Protein AF-A0A1J7CFY2-F1 (afdb_monomer_lite)

Radius of gyration: 33.47 Å; chains: 1; bounding box: 42×69×91 Å

Organism: NCBI:txid1428644

Foldseek 3Di:
DDDDDDDPDDDDDDDDDDDDPDDDDPDDPDDDDDDDDDDDDDDPDPDDVVVVVVVVVVVVVVVVVVVCPPQQQAQLQPCQPPPPRPLPPKDWDDDPPDDIDIPNVVSVVSSGDGPNVVD

Structure (mmCIF, N/CA/C/O backbone):
data_AF-A0A1J7CFY2-F1
#
_entry.id   AF-A0A1J7CFY2-F1
#
loop_
_atom_site.group_PDB
_atom_site.id
_atom_site.type_symbol
_atom_site.label_atom_id
_atom_site.label_alt_id
_atom_site.label_comp_id
_atom_site.label_asym_id
_atom_site.label_entity_id
_atom_site.label_seq_id
_atom_site.pdbx_PDB_ins_code
_atom_site.Cartn_x
_atom_site.Cartn_y
_atom_site.Cartn_z
_atom_site.occupancy
_atom_site.B_iso_or_equiv
_atom_site.auth_seq_id
_atom_site.auth_comp_id
_atom_site.auth_asym_id
_atom_site.auth_atom_id
_atom_site.pdbx_PDB_model_num
ATOM 1 N N . MET A 1 1 ? -25.546 62.373 56.951 1.00 45.34 1 MET A N 1
ATOM 2 C CA . MET A 1 1 ? -24.159 62.885 57.017 1.00 45.34 1 MET A CA 1
ATOM 3 C C . MET A 1 1 ? -23.350 62.058 58.014 1.00 45.34 1 MET A C 1
ATOM 5 O O . MET A 1 1 ? -23.380 62.343 59.202 1.00 45.34 1 MET A O 1
ATOM 9 N N . ARG A 1 2 ? -22.670 61.003 57.544 1.00 38.31 2 ARG A N 1
ATOM 10 C CA . ARG A 1 2 ? -21.509 60.385 58.207 1.00 38.31 2 ARG A CA 1
ATOM 11 C C . ARG A 1 2 ? -20.566 59.872 57.121 1.00 38.31 2 ARG A C 1
ATOM 13 O O . ARG A 1 2 ? -20.936 59.020 56.325 1.00 38.31 2 ARG A O 1
ATOM 20 N N . LEU A 1 3 ? -19.391 60.485 57.074 1.00 42.09 3 LEU A N 1
ATOM 21 C CA . LEU A 1 3 ? -18.263 60.165 56.208 1.00 42.09 3 LEU A CA 1
ATOM 22 C C . LEU A 1 3 ? -17.453 59.029 56.846 1.00 42.09 3 LEU A C 1
ATOM 24 O O . LEU A 1 3 ? -17.319 59.039 58.071 1.00 42.09 3 LEU A O 1
ATOM 28 N N . ARG A 1 4 ? -16.911 58.112 56.031 1.00 52.06 4 ARG A N 1
ATOM 29 C CA . ARG A 1 4 ? -15.681 57.307 56.238 1.00 52.06 4 ARG A CA 1
ATOM 30 C C . ARG A 1 4 ? -15.696 56.138 55.251 1.00 52.06 4 ARG A C 1
ATOM 32 O O . ARG A 1 4 ? -16.699 55.450 55.169 1.00 52.06 4 ARG A O 1
ATOM 39 N N . THR A 1 5 ? -14.664 55.759 54.515 1.00 52.12 5 THR A N 1
ATOM 40 C CA . THR A 1 5 ? -13.305 56.242 54.215 1.0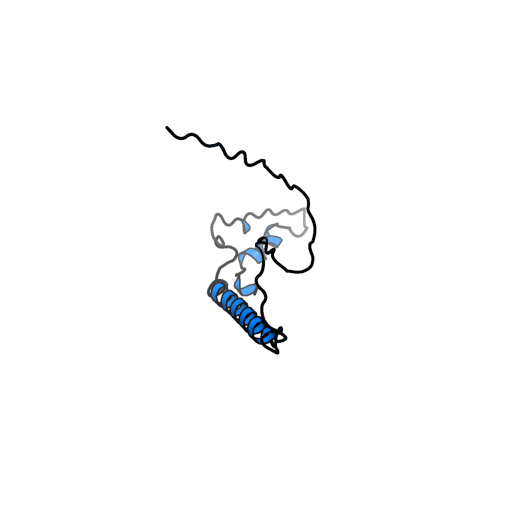0 52.12 5 THR A CA 1
ATOM 41 C C . THR A 1 5 ? -12.826 55.202 53.194 1.00 52.12 5 THR A C 1
ATOM 43 O O . THR A 1 5 ? -13.039 54.006 53.408 1.00 52.12 5 THR A O 1
ATOM 46 N N . HIS A 1 6 ? -12.250 55.634 52.074 1.00 37.88 6 HIS A N 1
ATOM 47 C CA . HIS A 1 6 ? -11.795 54.750 51.001 1.00 37.88 6 HIS A CA 1
ATOM 48 C C . HIS A 1 6 ? -10.709 53.796 51.516 1.00 37.88 6 HIS A C 1
ATOM 50 O O . HIS A 1 6 ? -9.704 54.240 52.068 1.00 37.88 6 HIS A O 1
ATOM 56 N N . ARG A 1 7 ? -10.909 52.483 51.349 1.00 53.94 7 ARG A N 1
ATOM 57 C CA . ARG A 1 7 ? -9.857 51.491 51.595 1.00 53.94 7 ARG A CA 1
ATOM 58 C C . ARG A 1 7 ? -8.901 51.503 50.405 1.00 53.94 7 ARG A C 1
ATOM 60 O O . ARG A 1 7 ? -9.174 50.888 49.382 1.00 53.94 7 ARG A O 1
ATOM 67 N N . THR A 1 8 ? -7.787 52.207 50.549 1.00 54.03 8 THR A N 1
ATOM 68 C CA . THR A 1 8 ? -6.593 52.024 49.720 1.00 54.03 8 THR A CA 1
ATOM 69 C C . THR A 1 8 ? -5.969 50.673 50.061 1.00 54.03 8 THR A C 1
ATOM 71 O O . THR A 1 8 ? -5.270 50.540 51.064 1.00 54.03 8 THR A O 1
ATOM 74 N N . GLY A 1 9 ? -6.272 49.653 49.260 1.00 45.72 9 GLY A N 1
ATOM 75 C CA . GLY A 1 9 ? -5.555 48.381 49.271 1.00 45.72 9 GLY A CA 1
ATOM 76 C C . GLY A 1 9 ? -4.418 48.441 48.261 1.00 45.72 9 GLY A C 1
ATOM 77 O O . GLY A 1 9 ? -4.657 48.320 47.064 1.00 45.72 9 GLY A O 1
ATOM 78 N N . SER A 1 10 ? -3.200 48.676 48.743 1.00 50.00 10 SER A N 1
ATOM 79 C CA . SER A 1 10 ? -1.979 48.628 47.940 1.00 50.00 10 SER A CA 1
ATOM 80 C C . SER A 1 10 ? -1.733 47.211 47.418 1.00 50.00 10 SER A C 1
ATOM 82 O O . SER A 1 10 ? -1.818 46.238 48.166 1.00 50.00 10 SER A O 1
ATOM 84 N N . ALA A 1 11 ? -1.422 47.116 46.127 1.00 48.69 11 ALA A N 1
ATOM 85 C CA . ALA A 1 11 ? -1.030 45.893 45.446 1.00 48.69 11 ALA A CA 1
ATOM 86 C C . ALA A 1 11 ? 0.294 45.350 46.009 1.00 48.69 11 ALA A C 1
ATOM 88 O O . ALA A 1 11 ? 1.290 46.070 46.053 1.00 48.69 11 ALA A O 1
ATOM 89 N N . ALA A 1 12 ? 0.318 44.070 46.379 1.00 50.41 12 ALA A N 1
ATOM 90 C CA . ALA A 1 12 ? 1.556 43.319 46.541 1.00 50.41 12 ALA A CA 1
ATOM 91 C C . ALA A 1 12 ? 1.712 42.400 45.324 1.00 50.41 12 ALA A C 1
ATOM 93 O O . ALA A 1 12 ? 1.114 41.331 45.232 1.00 50.41 12 ALA A O 1
ATOM 94 N N . LEU A 1 13 ? 2.486 42.892 44.362 1.00 42.91 13 LEU A N 1
ATOM 95 C CA . LEU A 1 13 ? 3.039 42.145 43.244 1.00 42.91 13 LEU A CA 1
ATOM 96 C C . LEU A 1 13 ? 4.062 41.137 43.791 1.00 42.91 13 LEU A C 1
ATOM 98 O O . LEU A 1 13 ? 5.038 41.547 44.416 1.00 42.91 13 LEU A O 1
ATOM 102 N N . VAL A 1 14 ? 3.879 39.842 43.527 1.00 56.44 14 VAL A N 1
ATOM 103 C CA . VAL A 1 14 ? 4.950 38.844 43.662 1.00 56.44 14 VAL A CA 1
ATOM 104 C C . VAL A 1 14 ? 5.063 38.097 42.339 1.00 56.44 14 VAL A C 1
ATOM 106 O O . VAL A 1 14 ? 4.217 37.281 41.987 1.00 56.44 14 VAL A O 1
ATOM 109 N N . VAL A 1 15 ? 6.118 38.427 41.598 1.00 47.19 15 VAL A N 1
ATOM 110 C CA . VAL A 1 15 ? 6.613 37.694 40.431 1.00 47.19 15 VAL A CA 1
ATOM 111 C C . VAL A 1 15 ? 7.938 37.058 40.836 1.00 47.19 15 VAL A C 1
ATOM 113 O O . VAL A 1 15 ? 8.871 37.781 41.166 1.00 47.19 15 VAL A O 1
ATOM 116 N N . ALA A 1 16 ? 8.000 35.727 40.812 1.00 40.22 16 ALA A N 1
ATOM 117 C CA . ALA A 1 16 ? 9.187 34.869 40.662 1.00 40.22 16 ALA A CA 1
ATOM 118 C C . ALA A 1 16 ? 8.701 33.426 40.890 1.00 40.22 16 ALA A C 1
ATOM 120 O O . ALA A 1 16 ? 7.970 33.184 41.841 1.00 40.22 16 ALA A O 1
ATOM 121 N N . GLY A 1 17 ? 9.001 32.400 40.107 1.00 42.88 17 GLY A N 1
ATOM 122 C CA . GLY A 1 17 ? 9.945 32.179 39.023 1.00 42.88 17 GLY A CA 1
ATOM 123 C C . GLY A 1 17 ? 9.906 30.668 38.729 1.00 42.88 17 GLY A C 1
ATOM 124 O O . GLY A 1 17 ? 9.454 29.881 39.559 1.00 42.88 17 GLY A O 1
ATOM 125 N N . ALA A 1 18 ? 10.291 30.281 37.519 1.00 44.22 18 ALA A N 1
ATOM 126 C CA . ALA A 1 18 ? 10.158 28.936 36.968 1.00 44.22 18 ALA A CA 1
ATOM 127 C C . ALA A 1 18 ? 11.030 27.852 37.645 1.00 44.22 18 ALA A C 1
ATOM 129 O O . ALA A 1 18 ? 12.031 28.158 38.284 1.00 44.22 18 ALA A O 1
ATOM 130 N N . ALA A 1 19 ? 10.681 26.596 37.325 1.00 44.47 19 ALA A N 1
ATOM 131 C CA . ALA A 1 19 ? 11.484 25.364 37.372 1.00 44.47 19 ALA A CA 1
ATOM 132 C C . ALA A 1 19 ? 11.425 24.492 38.645 1.00 44.47 19 ALA A C 1
ATOM 134 O O . ALA A 1 19 ? 1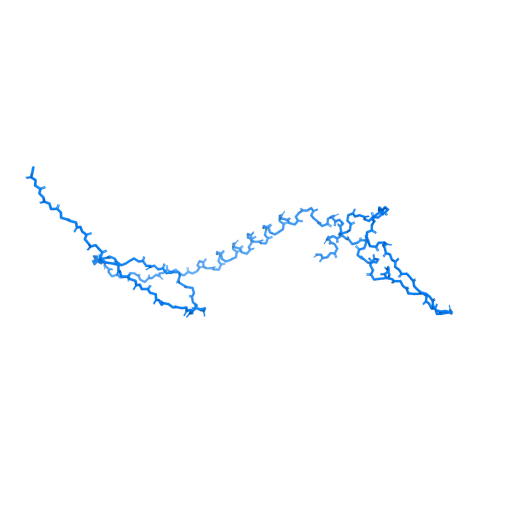2.225 24.634 39.560 1.00 44.47 19 ALA A O 1
ATOM 135 N N . ALA A 1 20 ? 10.556 23.473 38.605 1.00 43.81 20 ALA A N 1
ATOM 136 C CA . ALA A 1 20 ? 10.810 22.169 39.225 1.00 43.81 20 ALA A CA 1
ATOM 137 C C . ALA A 1 20 ? 9.962 21.082 38.532 1.00 43.81 20 ALA A C 1
ATOM 139 O O . ALA A 1 20 ? 8.866 20.734 38.963 1.00 43.81 20 ALA A O 1
ATOM 140 N N . LEU A 1 21 ? 10.472 20.555 37.414 1.00 53.66 21 LEU A N 1
ATOM 141 C CA . LEU A 1 21 ? 10.144 19.202 36.974 1.00 53.66 21 LEU A CA 1
ATOM 142 C C . LEU A 1 21 ? 10.865 18.255 37.941 1.00 53.66 21 LEU A C 1
ATOM 144 O O . LEU A 1 21 ? 12.083 18.151 37.863 1.00 53.66 21 LEU A O 1
ATOM 148 N N . VAL A 1 22 ? 10.116 17.674 38.881 1.00 51.06 22 VAL A N 1
ATOM 149 C CA . VAL A 1 22 ? 10.349 16.455 39.690 1.00 51.06 22 VAL A CA 1
ATOM 150 C C . VAL A 1 22 ? 9.528 16.616 40.977 1.00 51.06 22 VAL A C 1
ATOM 152 O O . VAL A 1 22 ? 9.589 17.651 41.629 1.00 51.06 22 VAL A O 1
ATOM 155 N N . ALA A 1 23 ? 8.795 15.557 41.329 1.00 41.75 23 ALA A N 1
ATOM 156 C CA . ALA A 1 23 ? 7.879 15.411 42.466 1.00 41.75 23 ALA A CA 1
ATOM 157 C C . ALA A 1 23 ? 6.484 16.037 42.277 1.00 41.75 23 ALA A C 1
ATOM 159 O O . ALA A 1 23 ? 6.271 17.244 42.345 1.00 41.75 23 ALA A O 1
ATOM 160 N N . GLY A 1 24 ? 5.500 15.158 42.067 1.00 51.94 24 GLY A N 1
ATOM 161 C CA . GLY A 1 24 ? 4.091 15.510 42.144 1.00 51.94 24 GLY A CA 1
ATOM 162 C C . GLY A 1 24 ? 3.732 15.993 43.547 1.00 51.94 24 GLY A C 1
ATOM 163 O O . GLY A 1 24 ? 3.776 15.228 44.502 1.00 51.94 24 GLY A O 1
ATOM 164 N N . ALA A 1 25 ? 3.352 17.259 43.645 1.00 43.41 25 ALA A N 1
ATOM 165 C CA . ALA A 1 25 ? 2.512 17.803 44.700 1.00 43.41 25 ALA A CA 1
ATOM 166 C C . ALA A 1 25 ? 1.936 19.113 44.156 1.00 43.41 25 ALA A C 1
ATOM 168 O O . ALA A 1 25 ? 2.595 20.151 44.157 1.00 43.41 25 ALA A O 1
ATOM 169 N N . ALA A 1 26 ? 0.725 19.044 43.600 1.00 47.38 26 ALA A N 1
ATOM 170 C CA . ALA A 1 26 ? 0.001 20.235 43.187 1.00 47.38 26 ALA A CA 1
ATOM 171 C C . ALA A 1 26 ? -0.183 21.163 44.396 1.00 47.38 26 ALA A C 1
ATOM 173 O O . ALA A 1 26 ? -0.535 20.734 45.495 1.00 47.38 26 ALA A O 1
ATOM 174 N N . ALA A 1 27 ? 0.105 22.434 44.152 1.00 46.94 27 ALA A N 1
ATOM 175 C CA . ALA A 1 27 ? 0.083 23.534 45.092 1.00 46.94 27 ALA A CA 1
ATOM 176 C C . ALA A 1 27 ? -1.229 23.633 45.887 1.00 46.94 27 ALA A C 1
ATOM 178 O O . ALA A 1 27 ? -2.313 23.678 45.311 1.00 46.94 27 ALA A O 1
ATOM 179 N N . SER A 1 28 ? -1.124 23.801 47.205 1.00 40.06 28 SER A N 1
ATOM 180 C CA . SER A 1 28 ? -2.200 24.364 48.021 1.00 40.06 28 SER A CA 1
ATOM 181 C C . SER A 1 28 ? -1.778 25.748 48.514 1.00 40.06 28 SER A C 1
ATOM 183 O O . SER A 1 28 ? -1.234 25.901 49.609 1.00 40.06 28 SER A O 1
ATOM 185 N N . ALA A 1 29 ? -2.005 26.772 47.692 1.00 42.56 29 ALA A N 1
ATOM 186 C CA . ALA A 1 29 ? -1.981 28.156 48.145 1.00 42.56 29 ALA A CA 1
ATOM 187 C C . ALA A 1 29 ? -3.315 28.463 48.840 1.00 42.56 29 ALA A C 1
ATOM 189 O O . ALA A 1 29 ? -4.286 28.789 48.170 1.00 42.56 29 ALA A O 1
ATOM 190 N N . GLN A 1 30 ? -3.364 28.323 50.169 1.00 35.97 30 GLN A N 1
ATOM 191 C CA . GLN A 1 30 ? -4.233 29.138 51.024 1.00 35.97 30 GLN A CA 1
ATOM 192 C C . GLN A 1 30 ? -3.786 29.025 52.487 1.00 35.97 30 GLN A C 1
ATOM 194 O O . GLN A 1 30 ? -4.020 28.013 53.143 1.00 35.97 30 GLN A O 1
ATOM 199 N N . ALA A 1 31 ? -3.151 30.073 53.014 1.00 37.91 31 ALA A N 1
ATOM 200 C CA . ALA A 1 31 ? -2.847 30.188 54.437 1.00 37.91 31 ALA A CA 1
ATOM 201 C C . ALA A 1 31 ? -3.809 31.192 55.091 1.00 37.91 31 ALA A C 1
ATOM 203 O O . ALA A 1 31 ? -3.688 32.399 54.895 1.00 37.91 31 ALA A O 1
ATOM 204 N N . ALA A 1 32 ? -4.741 30.680 55.898 1.00 38.94 32 ALA A N 1
ATOM 205 C CA . ALA A 1 32 ? -5.413 31.424 56.962 1.00 38.94 32 ALA A CA 1
ATOM 206 C C . ALA A 1 32 ? -5.273 30.633 58.288 1.00 38.94 32 ALA A C 1
ATOM 208 O O . ALA A 1 32 ? -5.174 29.404 58.232 1.00 38.94 32 ALA A O 1
ATOM 209 N N . PRO A 1 33 ? -5.189 31.292 59.465 1.00 38.12 33 PRO A N 1
ATOM 210 C CA . PRO A 1 33 ? -4.631 30.693 60.687 1.00 38.12 33 PRO A CA 1
ATOM 211 C C . PRO A 1 33 ? -5.384 29.476 61.261 1.00 38.12 33 PRO A C 1
ATOM 213 O O . PRO A 1 33 ? -6.608 29.455 61.357 1.00 38.12 33 PRO A O 1
ATOM 216 N N . ARG A 1 34 ? -4.587 28.485 61.682 1.00 38.66 34 ARG A N 1
ATOM 217 C CA . ARG A 1 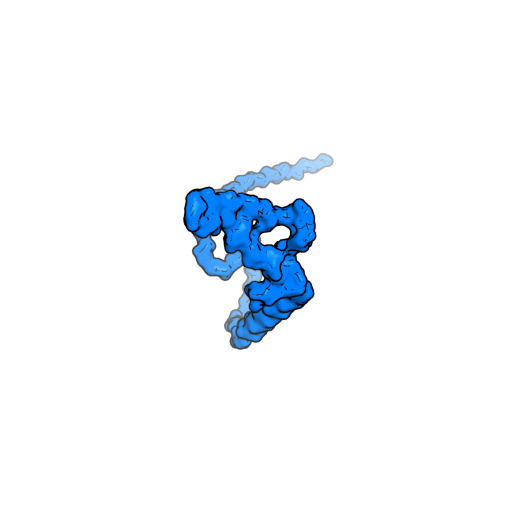34 ? -4.915 27.131 62.170 1.00 38.66 34 ARG A CA 1
ATOM 218 C C . ARG A 1 34 ? -5.431 27.107 63.629 1.00 38.66 34 ARG A C 1
ATOM 220 O O . ARG A 1 34 ? -4.718 27.600 64.501 1.00 38.66 34 ARG A O 1
ATOM 227 N N . PRO A 1 35 ? -6.553 26.426 63.943 1.00 44.03 35 PRO A N 1
ATOM 228 C CA . PRO A 1 35 ? -6.857 25.924 65.291 1.00 44.03 35 PRO A CA 1
ATOM 229 C C . PRO A 1 35 ? -6.219 24.538 65.535 1.00 44.03 35 PRO A C 1
ATOM 231 O O . PRO A 1 35 ? -6.092 23.742 64.606 1.00 44.03 35 PRO A O 1
ATOM 234 N N . ALA A 1 36 ? -5.786 24.252 66.768 1.00 51.00 36 ALA A N 1
ATOM 235 C CA . ALA A 1 36 ? -5.081 23.018 67.150 1.00 51.00 36 ALA A CA 1
ATOM 236 C C . ALA A 1 36 ? -5.960 21.748 67.050 1.00 51.00 36 ALA A C 1
ATOM 238 O O . ALA A 1 36 ? -7.138 21.786 67.397 1.00 51.00 36 ALA A O 1
ATOM 239 N N . VAL A 1 37 ? -5.377 20.623 66.608 1.00 44.62 37 VAL A N 1
ATOM 240 C CA . VAL A 1 37 ? -6.055 19.326 66.368 1.00 44.62 37 VAL A CA 1
ATOM 241 C C . VAL A 1 37 ? -5.244 18.180 67.036 1.00 44.62 37 VAL A C 1
ATOM 243 O O . VAL A 1 37 ? -4.022 18.321 67.112 1.00 44.62 37 VAL A O 1
ATOM 246 N N . PRO A 1 38 ? -5.879 17.099 67.566 1.00 47.59 38 PRO A N 1
ATOM 247 C CA . PRO A 1 38 ? -5.281 16.061 68.441 1.00 47.59 38 PRO A CA 1
ATOM 248 C C . PRO A 1 38 ? -4.207 15.179 67.758 1.00 47.59 38 PRO A C 1
ATOM 250 O O . PRO A 1 38 ? -4.005 15.326 66.552 1.00 47.59 38 PRO A O 1
ATOM 253 N N . PRO A 1 39 ? -3.502 14.273 68.487 1.00 48.50 39 PRO A N 1
ATOM 254 C CA . PRO A 1 39 ? -2.313 13.594 67.971 1.00 48.50 39 PRO A CA 1
ATOM 255 C C . PRO A 1 39 ? -2.604 12.811 66.690 1.00 48.50 39 PRO A C 1
ATOM 257 O O . PRO A 1 39 ? -3.581 12.071 66.590 1.00 48.50 39 PRO A O 1
ATOM 260 N N . HIS A 1 40 ? -1.718 13.005 65.716 1.00 46.19 40 HIS A N 1
ATOM 261 C CA . HIS A 1 40 ? -1.761 12.391 64.400 1.00 46.19 40 HIS A CA 1
ATOM 262 C C . HIS A 1 40 ? -1.744 10.863 64.521 1.00 46.19 40 HIS A C 1
ATOM 264 O O . HIS A 1 40 ? -0.727 10.275 64.888 1.00 46.19 40 HIS A O 1
ATOM 270 N N . THR A 1 41 ? -2.853 10.210 64.175 1.00 49.50 41 THR A N 1
ATOM 271 C CA . THR A 1 41 ? -2.803 8.818 63.736 1.00 49.50 41 THR A CA 1
ATOM 272 C C . THR A 1 41 ? -1.932 8.772 62.482 1.00 49.50 41 THR A C 1
ATOM 274 O O . THR A 1 41 ? -2.132 9.546 61.542 1.00 49.50 41 THR A O 1
ATOM 277 N N . ALA A 1 42 ? -0.906 7.920 62.488 1.00 53.88 42 ALA A N 1
ATOM 278 C CA . ALA A 1 42 ? -0.120 7.652 61.291 1.00 53.88 42 ALA A CA 1
ATOM 279 C C . ALA A 1 42 ? -1.075 7.214 60.164 1.00 53.88 42 ALA A C 1
ATOM 281 O O . ALA A 1 42 ? -2.021 6.471 60.444 1.00 53.88 42 ALA A O 1
ATOM 282 N N . PRO A 1 43 ? -0.885 7.662 58.910 1.00 47.50 43 PRO A N 1
ATOM 283 C CA . PRO A 1 43 ? -1.704 7.172 57.819 1.00 47.50 43 PRO A CA 1
ATOM 284 C C . PRO A 1 43 ? -1.369 5.698 57.581 1.00 47.50 43 PRO A C 1
ATOM 286 O O . PRO A 1 43 ? -0.396 5.360 56.910 1.00 47.50 43 PRO A O 1
ATOM 289 N N . GLU A 1 44 ? -2.200 4.814 58.123 1.00 53.19 44 GLU A N 1
ATOM 290 C CA . GLU A 1 44 ? -2.356 3.475 57.582 1.00 53.19 44 GLU A CA 1
ATOM 291 C C . GLU A 1 44 ? -3.044 3.578 56.221 1.00 53.19 44 GLU A C 1
ATOM 293 O O . GLU A 1 44 ? -4.256 3.767 56.132 1.00 53.19 44 GLU A O 1
ATOM 298 N N . GLN A 1 45 ? -2.279 3.429 55.144 1.00 51.34 45 GLN A N 1
ATOM 299 C CA . GLN A 1 45 ? -2.804 2.913 53.879 1.00 51.34 45 GLN A CA 1
ATOM 300 C C . GLN A 1 45 ? -1.781 1.949 53.281 1.00 51.34 45 GLN A C 1
ATOM 302 O O . GLN A 1 45 ? -1.045 2.226 52.336 1.00 51.34 45 GLN A O 1
ATOM 307 N N . GLN A 1 46 ? -1.767 0.781 53.906 1.00 53.06 46 GLN A N 1
ATOM 308 C CA . GLN A 1 46 ? -1.264 -0.477 53.395 1.00 53.06 46 GLN A CA 1
ATOM 309 C C . GLN A 1 46 ? -2.147 -0.908 52.201 1.00 53.06 46 GLN A C 1
ATOM 311 O O . GLN A 1 46 ? -3.361 -1.013 52.333 1.00 53.06 46 GLN A O 1
ATOM 316 N N . GLY A 1 47 ? -1.553 -1.160 51.029 1.00 54.28 47 GLY A N 1
ATOM 317 C CA . GLY A 1 47 ? -2.082 -2.132 50.053 1.00 54.28 47 GLY A CA 1
ATOM 318 C C . GLY A 1 47 ? -2.976 -1.673 48.885 1.00 54.28 47 GLY A C 1
ATOM 319 O O . GLY A 1 47 ? -3.147 -2.453 47.954 1.00 54.28 47 GLY A O 1
ATOM 320 N N . SER A 1 48 ? -3.506 -0.448 48.844 1.00 55.50 48 SER A N 1
ATOM 321 C CA . SER A 1 48 ? -4.540 -0.084 47.841 1.00 55.50 48 SER A CA 1
ATOM 322 C C . SER A 1 48 ? -4.012 0.361 46.462 1.00 55.50 48 SER A C 1
ATOM 324 O O . SER A 1 48 ? -4.767 0.413 45.490 1.00 55.50 48 SER A O 1
ATOM 326 N N . GLY A 1 49 ? -2.717 0.680 46.347 1.00 60.78 49 GLY A N 1
ATOM 327 C CA . GLY A 1 49 ? -2.141 1.260 45.126 1.00 60.78 49 GLY A CA 1
ATOM 328 C C . GLY A 1 49 ? -2.071 0.299 43.934 1.00 60.78 49 GLY A C 1
ATOM 329 O O . GLY A 1 49 ? -2.307 0.718 42.802 1.00 60.78 49 GLY A O 1
ATOM 330 N N . SER A 1 50 ? -1.792 -0.991 44.164 1.00 70.69 50 SER A N 1
ATOM 331 C CA . SER A 1 50 ? -1.658 -1.960 43.066 1.00 70.69 50 SER A CA 1
ATOM 332 C C . SER A 1 50 ? -3.009 -2.310 42.443 1.00 70.69 50 SER A C 1
ATOM 334 O O . SER A 1 50 ? -3.115 -2.363 41.222 1.00 70.69 50 SER A O 1
ATOM 336 N N . SER A 1 51 ? -4.060 -2.464 43.252 1.00 78.88 51 SER A N 1
ATOM 337 C CA . SER A 1 51 ? -5.415 -2.768 42.778 1.00 78.88 51 SER A CA 1
ATOM 338 C C . SER A 1 51 ? -6.015 -1.615 41.976 1.00 78.88 51 SER A C 1
ATOM 340 O O . SER A 1 51 ? -6.642 -1.841 40.940 1.00 78.88 51 SER A O 1
ATOM 342 N N . GLN A 1 52 ? -5.790 -0.371 42.409 1.00 82.19 52 GLN A N 1
ATOM 343 C CA . GLN A 1 52 ? -6.233 0.807 41.665 1.00 82.19 52 GLN A CA 1
ATOM 344 C C . GLN A 1 52 ? -5.430 0.990 40.367 1.00 82.19 52 GLN A C 1
ATOM 346 O O . GLN A 1 52 ? -6.021 1.277 39.327 1.00 82.19 52 GLN A O 1
ATOM 351 N N . ALA A 1 53 ? -4.112 0.759 40.392 1.00 85.12 53 ALA A N 1
ATOM 352 C CA . ALA A 1 53 ? -3.278 0.781 39.189 1.00 85.12 53 ALA A CA 1
ATOM 353 C C . ALA A 1 53 ? -3.679 -0.315 38.185 1.00 85.12 53 ALA A C 1
ATOM 355 O O . ALA A 1 53 ? -3.801 -0.042 36.991 1.00 85.12 53 ALA A O 1
ATOM 356 N N . LEU A 1 54 ? -3.958 -1.531 38.662 1.00 89.00 54 LEU A N 1
ATOM 357 C CA . LEU A 1 54 ? -4.426 -2.641 37.833 1.00 89.00 54 LEU A CA 1
ATOM 358 C C . LEU A 1 54 ? -5.817 -2.366 37.249 1.00 89.00 54 LEU A C 1
ATOM 360 O O . LEU A 1 54 ? -6.053 -2.630 36.071 1.00 89.00 54 LEU A O 1
ATOM 364 N N . SER A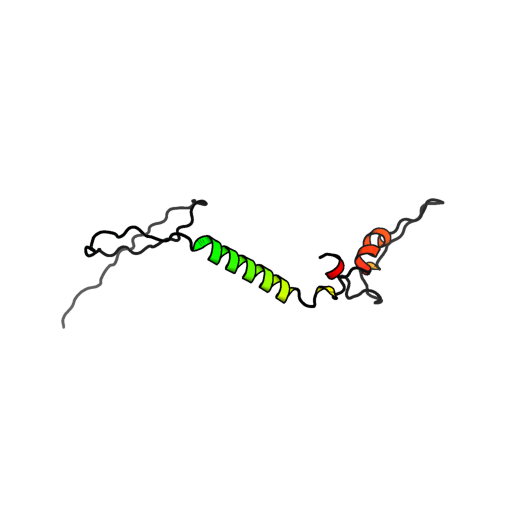 1 55 ? -6.721 -1.778 38.037 1.00 89.69 55 SER A N 1
ATOM 365 C CA . SER A 1 55 ? -8.047 -1.356 37.564 1.00 89.69 55 SER A CA 1
ATOM 366 C C . SER A 1 55 ? -7.938 -0.260 36.502 1.00 89.69 55 SER A C 1
ATOM 368 O O . SER A 1 55 ? -8.646 -0.301 35.495 1.00 89.69 55 SER A O 1
ATOM 370 N N . GLY A 1 56 ? -7.012 0.686 36.682 1.00 89.50 56 GLY A N 1
ATOM 371 C CA . GLY A 1 56 ? -6.699 1.725 35.702 1.00 89.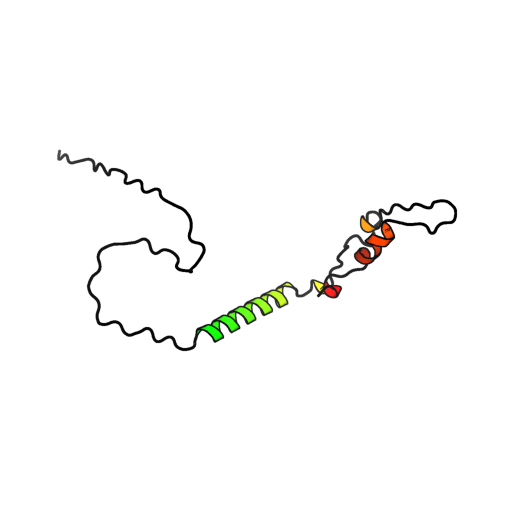50 56 GLY A CA 1
ATOM 372 C C . GLY A 1 56 ? -6.154 1.151 34.395 1.00 89.50 56 GLY A C 1
ATOM 373 O O . GLY A 1 56 ? -6.653 1.498 33.328 1.00 89.50 56 GLY A O 1
ATOM 374 N N . LEU A 1 57 ? -5.200 0.216 34.463 1.00 93.75 57 LEU A N 1
ATOM 375 C CA . LEU A 1 57 ? -4.668 -0.463 33.279 1.00 93.75 57 LEU A CA 1
ATOM 376 C C . LEU A 1 57 ? -5.749 -1.285 32.571 1.00 93.75 57 LEU A C 1
ATOM 378 O O . LEU A 1 57 ? -5.892 -1.196 31.356 1.00 93.75 57 LEU A O 1
ATOM 382 N N . THR A 1 58 ? -6.563 -2.029 33.318 1.00 94.25 58 THR A N 1
ATOM 383 C CA . THR A 1 58 ? -7.675 -2.813 32.756 1.00 94.25 58 THR A CA 1
ATOM 384 C C . THR A 1 58 ? -8.694 -1.904 32.066 1.00 94.25 58 THR A C 1
ATOM 386 O O . THR A 1 58 ? -9.146 -2.198 30.960 1.00 94.25 58 THR A O 1
ATOM 389 N N . SER A 1 59 ? -9.007 -0.755 32.667 1.00 92.56 59 SER A N 1
ATOM 390 C CA . SER A 1 59 ? -9.906 0.248 32.081 1.00 92.56 59 SER A CA 1
ATOM 391 C C . SER A 1 59 ? -9.313 0.891 30.825 1.00 92.56 59 SER A C 1
ATOM 393 O O . SER A 1 59 ? -10.013 1.056 29.834 1.00 92.56 59 SER A O 1
ATOM 395 N N . ALA A 1 60 ? -8.014 1.199 30.818 1.00 92.12 60 ALA A N 1
ATOM 396 C CA . ALA A 1 60 ? -7.331 1.745 29.647 1.00 92.12 60 ALA A CA 1
ATOM 397 C C . ALA A 1 60 ? -7.269 0.730 28.496 1.00 92.12 60 ALA A C 1
ATOM 399 O O . ALA A 1 60 ? -7.556 1.066 27.350 1.00 92.12 60 ALA A O 1
ATOM 400 N N . THR A 1 61 ? -6.951 -0.529 28.804 1.00 93.00 61 THR A N 1
ATOM 401 C CA . THR A 1 61 ? -6.839 -1.597 27.802 1.00 93.00 61 THR A CA 1
ATOM 402 C C . THR A 1 61 ? -8.209 -1.973 27.243 1.00 93.00 61 THR A C 1
ATOM 404 O O . THR A 1 61 ? -8.353 -2.146 26.036 1.00 93.00 61 THR A O 1
ATOM 407 N N . SER A 1 62 ? -9.238 -2.044 28.093 1.00 91.88 62 SER A N 1
ATOM 408 C CA . SER A 1 62 ? -10.616 -2.261 27.640 1.00 91.88 62 SER A CA 1
ATOM 409 C C . SER A 1 62 ? -11.138 -1.070 26.842 1.00 91.88 62 SER A C 1
ATOM 411 O O . SER A 1 62 ? -11.714 -1.281 25.785 1.00 91.88 62 SER A O 1
ATOM 413 N N . GLY A 1 63 ? -10.874 0.168 27.264 1.00 90.62 63 GLY A N 1
ATOM 414 C CA . GLY A 1 63 ? -11.212 1.366 26.495 1.00 90.62 63 GLY A CA 1
ATOM 415 C C . GLY A 1 63 ? -10.561 1.380 25.110 1.00 90.62 63 GLY A C 1
ATOM 416 O O . GLY A 1 63 ? -11.240 1.650 24.121 1.00 90.62 63 GLY A O 1
ATOM 417 N N . LEU A 1 64 ? -9.278 1.010 25.018 1.00 89.81 64 LEU A N 1
ATOM 418 C CA . LEU A 1 64 ? -8.576 0.855 23.743 1.00 89.81 64 LEU A CA 1
ATOM 419 C C . LEU A 1 64 ? -9.205 -0.255 22.894 1.00 89.81 64 LEU A C 1
ATOM 421 O O . LEU A 1 64 ? -9.538 -0.017 21.739 1.00 89.81 64 LEU A O 1
ATOM 425 N N . ALA A 1 65 ? -9.429 -1.439 23.468 1.00 86.94 65 ALA A N 1
ATOM 426 C CA . ALA A 1 65 ? -10.057 -2.551 22.762 1.00 86.94 65 ALA A CA 1
ATOM 427 C C . ALA A 1 65 ? -11.435 -2.157 22.218 1.00 86.94 65 ALA A C 1
ATOM 429 O O . ALA A 1 65 ? -11.704 -2.399 21.048 1.00 86.94 65 ALA A O 1
ATOM 430 N N . GLN A 1 66 ? -12.268 -1.495 23.031 1.00 87.62 66 GLN A N 1
ATOM 431 C CA . GLN A 1 66 ? -13.595 -1.022 22.636 1.00 87.62 66 GLN A CA 1
ATOM 432 C C . GLN A 1 66 ? -13.526 0.045 21.534 1.00 87.62 66 GLN A C 1
ATOM 434 O O . GLN A 1 66 ? -14.333 -0.003 20.610 1.00 87.62 66 GLN A O 1
ATOM 439 N N . GLY A 1 67 ? -12.561 0.970 21.603 1.00 84.62 67 GLY A N 1
ATOM 440 C CA . GLY A 1 67 ? -12.357 2.020 20.599 1.00 84.62 67 GLY A CA 1
ATOM 441 C C . GLY A 1 67 ? -11.800 1.514 19.264 1.00 84.62 67 GLY A C 1
ATOM 442 O O . GLY A 1 67 ? -12.093 2.093 18.222 1.00 84.62 67 GLY A O 1
ATOM 443 N N . LEU A 1 68 ? -11.039 0.417 19.277 1.00 86.00 68 LEU A N 1
ATOM 444 C CA . LEU A 1 68 ? -10.538 -0.249 18.071 1.00 86.00 68 LEU A CA 1
ATOM 445 C C . LEU A 1 68 ? -11.549 -1.256 17.485 1.00 86.00 68 LEU A C 1
ATOM 447 O O . LEU A 1 68 ? -11.293 -1.843 16.429 1.00 86.00 68 LEU A O 1
ATOM 451 N N . GLN A 1 69 ? -12.705 -1.479 18.124 1.00 83.38 69 GLN A N 1
ATOM 452 C CA . GLN A 1 69 ? -13.711 -2.385 17.568 1.00 83.38 69 GLN A CA 1
ATOM 453 C C . GLN A 1 69 ? -14.185 -1.887 16.202 1.00 83.38 69 GLN A C 1
ATOM 455 O O . GLN A 1 69 ? -14.634 -0.756 16.043 1.00 83.38 69 GLN A O 1
ATOM 460 N N . GLY A 1 70 ? -14.085 -2.760 15.200 1.00 80.94 70 GLY A N 1
ATOM 461 C CA . GLY A 1 70 ? -14.550 -2.492 13.840 1.00 80.94 70 GLY A CA 1
ATOM 462 C C . GLY A 1 70 ? -13.561 -1.755 12.933 1.00 80.94 70 GLY A C 1
ATOM 463 O O . GLY A 1 70 ? -13.781 -1.752 11.723 1.00 80.94 70 GLY A O 1
ATOM 464 N N . ILE A 1 71 ? -12.447 -1.203 13.440 1.00 84.88 71 ILE A N 1
ATOM 465 C CA . ILE A 1 71 ? -11.499 -0.476 12.572 1.00 84.88 71 ILE A CA 1
ATOM 466 C C . ILE A 1 71 ? -10.524 -1.393 11.826 1.00 84.88 71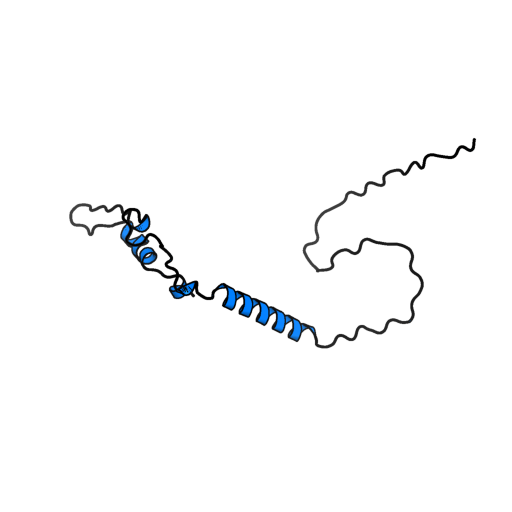 ILE A C 1
ATOM 468 O O . ILE A 1 71 ? -9.982 -1.000 10.798 1.00 84.88 71 ILE A O 1
ATOM 472 N N . GLY A 1 72 ? -10.336 -2.635 12.281 1.00 82.12 72 GLY A N 1
ATOM 473 C CA . GLY A 1 72 ? -9.444 -3.594 11.617 1.00 82.12 72 GLY A CA 1
ATOM 474 C C . GLY A 1 72 ? -9.868 -3.939 10.180 1.00 82.12 72 GLY A C 1
ATOM 475 O O . GLY A 1 72 ? -9.028 -4.225 9.330 1.00 82.12 72 GLY A O 1
ATOM 476 N N . ALA A 1 73 ? -11.164 -3.846 9.872 1.00 82.31 73 ALA A N 1
ATOM 477 C CA . ALA A 1 73 ? -11.690 -4.088 8.527 1.00 82.31 73 ALA A CA 1
ATOM 478 C C . ALA A 1 73 ? -11.549 -2.878 7.581 1.00 82.31 73 ALA A C 1
ATOM 480 O O . ALA A 1 73 ? -11.826 -2.998 6.385 1.00 82.31 73 ALA A O 1
ATOM 481 N N . VAL A 1 74 ? -11.130 -1.715 8.091 1.00 88.31 74 VAL A N 1
ATOM 482 C CA . VAL A 1 74 ? -10.992 -0.490 7.299 1.00 88.31 74 VAL A CA 1
ATOM 483 C C . VAL A 1 74 ? -9.754 -0.595 6.409 1.00 88.31 74 VAL A C 1
ATOM 485 O O . VAL A 1 74 ? -8.652 -0.905 6.867 1.00 88.31 74 VAL A O 1
ATOM 488 N N . LYS A 1 75 ? -9.941 -0.336 5.111 1.00 88.31 75 LYS A N 1
ATOM 489 C CA . LYS A 1 75 ? -8.837 -0.227 4.151 1.00 88.31 75 LYS A CA 1
ATOM 490 C C . LYS A 1 75 ? -7.996 0.999 4.484 1.00 88.31 75 LYS A C 1
ATOM 492 O O . LYS A 1 75 ? -8.552 2.075 4.692 1.00 88.31 75 LYS A O 1
ATOM 497 N N . LEU A 1 76 ? -6.674 0.858 4.438 1.00 89.25 76 LEU A N 1
ATOM 498 C CA . LEU A 1 76 ? -5.773 1.999 4.577 1.00 89.25 76 LEU A CA 1
ATOM 499 C C . LEU A 1 76 ? -5.901 2.958 3.382 1.00 89.25 76 LEU A C 1
ATOM 501 O O . LEU A 1 76 ? -5.884 4.171 3.565 1.00 89.25 76 LEU A O 1
ATOM 505 N N . ASN A 1 77 ? -6.089 2.411 2.175 1.00 91.69 77 ASN A N 1
ATOM 506 C CA . ASN A 1 77 ? -6.408 3.175 0.971 1.00 91.69 77 ASN A CA 1
ATOM 507 C C . ASN A 1 77 ? -7.908 3.047 0.620 1.00 91.69 77 ASN A C 1
ATOM 509 O O . ASN A 1 77 ? -8.300 2.092 -0.062 1.00 91.69 77 ASN A O 1
ATOM 513 N N . PRO A 1 78 ? -8.774 3.983 1.055 1.00 90.94 78 PRO A N 1
ATOM 514 C CA . PRO A 1 78 ? -10.196 3.966 0.707 1.00 90.94 78 PRO A CA 1
ATOM 515 C C . PRO A 1 78 ? -10.453 4.226 -0.784 1.00 90.94 78 PRO A C 1
ATOM 517 O O . PRO A 1 78 ? -11.516 3.861 -1.280 1.00 90.94 78 PRO A O 1
ATOM 520 N N . LEU A 1 79 ? -9.491 4.821 -1.501 1.00 93.69 79 LEU A N 1
ATOM 521 C CA . LEU A 1 79 ? -9.591 5.122 -2.930 1.00 93.69 79 LEU A CA 1
ATOM 522 C C . LEU A 1 79 ? -9.078 3.986 -3.824 1.00 93.69 79 LEU A C 1
ATOM 524 O O . LEU A 1 79 ? -9.091 4.139 -5.045 1.00 93.69 79 LEU A O 1
ATOM 528 N N . ASN A 1 80 ? -8.669 2.849 -3.250 1.00 91.56 80 ASN A N 1
ATOM 529 C CA . ASN A 1 80 ? -8.165 1.715 -4.021 1.00 91.56 80 ASN A CA 1
ATOM 530 C C . ASN A 1 80 ? -9.186 1.240 -5.069 1.00 91.56 80 ASN A C 1
ATOM 532 O O . ASN A 1 80 ? -10.328 0.909 -4.732 1.00 91.56 80 ASN A O 1
ATOM 536 N N . GLY A 1 81 ? -8.754 1.184 -6.331 1.00 87.25 81 GLY A N 1
ATOM 537 C CA . GLY A 1 81 ? -9.575 0.781 -7.477 1.00 87.25 81 GLY A CA 1
ATOM 538 C C . GLY A 1 81 ? -10.421 1.905 -8.083 1.00 87.25 81 GLY A C 1
ATOM 539 O O . GLY A 1 81 ? -11.220 1.645 -8.982 1.00 87.25 81 GLY A O 1
ATOM 540 N N . THR A 1 82 ? -10.264 3.147 -7.617 1.00 92.12 82 THR A N 1
ATOM 541 C CA . THR A 1 82 ? -10.878 4.326 -8.248 1.00 92.12 82 THR A CA 1
ATOM 542 C C . THR A 1 82 ? -9.956 4.918 -9.318 1.00 92.12 82 THR A C 1
ATOM 544 O O . THR A 1 82 ? -8.739 4.781 -9.248 1.00 92.12 82 THR A O 1
ATOM 547 N N . GLY A 1 83 ? -10.518 5.636 -10.298 1.00 90.75 83 GLY A N 1
ATOM 548 C CA . GLY A 1 83 ? -9.728 6.341 -11.322 1.00 90.75 83 GLY A CA 1
ATOM 549 C C . GLY A 1 83 ? -8.920 7.536 -10.794 1.00 90.75 83 GLY A C 1
ATOM 550 O O . GLY A 1 83 ? -8.152 8.133 -11.539 1.00 90.75 83 GLY A O 1
ATOM 551 N N . THR A 1 84 ? -9.104 7.894 -9.522 1.00 93.69 84 THR A N 1
ATOM 552 C CA . THR A 1 84 ? -8.399 8.979 -8.826 1.00 93.69 84 THR A CA 1
ATOM 553 C C . THR A 1 84 ? -7.554 8.452 -7.666 1.00 93.69 84 THR A C 1
ATOM 555 O O . THR A 1 84 ? -7.233 9.213 -6.755 1.00 93.69 84 THR A O 1
ATOM 558 N N . ASP A 1 85 ? -7.237 7.155 -7.650 1.00 92.88 85 ASP A N 1
ATOM 559 C CA . ASP A 1 85 ? -6.412 6.554 -6.606 1.00 92.88 85 ASP A CA 1
ATOM 560 C C . ASP A 1 85 ? -4.986 7.131 -6.648 1.00 92.88 85 ASP A C 1
ATOM 562 O O . ASP A 1 85 ? -4.231 6.833 -7.582 1.00 92.88 85 ASP A O 1
ATOM 566 N N . PRO A 1 86 ? -4.567 7.919 -5.640 1.00 90.50 86 PRO A N 1
ATOM 567 C CA . PRO A 1 86 ? -3.268 8.572 -5.668 1.00 90.50 86 PRO A CA 1
ATOM 568 C C . PRO A 1 86 ? -2.106 7.575 -5.652 1.00 90.50 86 PRO A C 1
ATOM 570 O O . PRO A 1 86 ? -1.037 7.892 -6.169 1.00 90.50 86 PRO A O 1
ATOM 573 N N . LEU A 1 87 ? -2.293 6.370 -5.100 1.00 93.56 87 LEU A N 1
ATOM 574 C CA . LEU A 1 87 ? -1.231 5.363 -5.032 1.00 93.56 87 LEU A CA 1
ATOM 575 C C . LEU A 1 87 ? -0.941 4.720 -6.391 1.00 93.56 87 LEU A C 1
ATOM 577 O O . LEU A 1 87 ? 0.125 4.126 -6.572 1.00 93.56 87 LEU A O 1
ATOM 581 N N . THR A 1 88 ? -1.858 4.890 -7.346 1.00 91.56 88 THR A N 1
ATOM 582 C CA . THR A 1 88 ? -1.709 4.436 -8.732 1.00 91.56 88 THR A CA 1
ATOM 583 C C . THR A 1 88 ? -1.106 5.495 -9.655 1.00 91.56 88 THR A C 1
ATOM 585 O O . THR A 1 88 ? -0.789 5.171 -10.798 1.00 91.56 88 THR A O 1
ATOM 588 N N . ASN A 1 89 ? -0.856 6.720 -9.166 1.00 91.50 89 ASN A N 1
ATOM 589 C CA . ASN A 1 89 ? -0.164 7.790 -9.901 1.00 91.50 89 ASN A CA 1
ATOM 590 C C . ASN A 1 89 ? 1.347 7.509 -10.015 1.00 91.50 89 ASN A C 1
ATOM 592 O O . ASN A 1 89 ? 2.195 8.274 -9.551 1.00 91.50 89 ASN A O 1
ATOM 596 N N . GLY A 1 90 ? 1.683 6.359 -10.592 1.00 92.75 90 GLY A N 1
ATOM 597 C CA . GLY A 1 90 ? 3.041 5.888 -10.772 1.00 92.75 90 GLY A CA 1
ATOM 598 C C . GLY A 1 90 ? 3.749 6.577 -11.931 1.00 92.75 90 GLY A C 1
ATOM 599 O O . GLY A 1 90 ? 3.143 6.882 -12.957 1.00 92.75 90 GLY A O 1
ATOM 600 N N . VAL A 1 91 ? 5.059 6.757 -11.792 1.00 95.38 91 VAL A N 1
ATOM 601 C CA . VAL A 1 91 ? 5.945 7.114 -12.901 1.00 95.38 91 VAL A CA 1
ATOM 602 C C . VAL A 1 91 ? 6.966 5.999 -13.053 1.00 95.38 91 VAL A C 1
ATOM 604 O O . VAL A 1 91 ? 7.644 5.630 -12.094 1.00 95.38 91 VAL A O 1
ATOM 607 N N . GLY A 1 92 ? 7.058 5.462 -14.268 1.00 95.88 92 GLY A N 1
ATOM 608 C CA . GLY A 1 92 ? 8.013 4.425 -14.632 1.00 95.88 92 GLY A CA 1
ATOM 609 C C . GLY A 1 92 ? 9.083 4.955 -15.574 1.00 95.88 92 GLY A C 1
ATOM 610 O O . GLY A 1 92 ? 8.809 5.788 -16.438 1.00 95.88 92 GLY A O 1
ATOM 611 N N . THR A 1 93 ? 10.303 4.446 -15.433 1.00 96.75 93 THR A N 1
ATOM 612 C CA . THR A 1 93 ? 11.390 4.710 -16.379 1.00 96.75 93 THR A CA 1
ATOM 613 C C . THR A 1 93 ? 12.078 3.408 -16.768 1.00 96.75 93 THR A C 1
ATOM 615 O O . THR A 1 93 ? 12.179 2.469 -15.976 1.00 96.75 93 THR A O 1
ATOM 618 N N . LYS A 1 94 ? 12.546 3.339 -18.015 1.00 97.38 94 LYS A N 1
ATOM 619 C CA . LYS A 1 94 ? 13.368 2.241 -18.521 1.00 97.38 94 LYS A CA 1
ATOM 620 C C . LYS A 1 94 ? 14.483 2.831 -19.371 1.00 97.38 94 LYS A C 1
ATOM 622 O O . LYS A 1 94 ? 14.221 3.658 -20.240 1.00 97.38 94 LYS A O 1
ATOM 627 N N . VAL A 1 95 ? 15.711 2.387 -19.133 1.00 96.50 95 VAL A N 1
ATOM 628 C CA . VAL A 1 95 ? 16.879 2.762 -19.935 1.00 96.50 95 VAL A CA 1
ATOM 629 C C . VAL A 1 95 ? 17.350 1.512 -20.673 1.00 96.50 95 VAL A C 1
ATOM 631 O O . VAL A 1 95 ? 17.679 0.519 -20.033 1.00 96.50 95 VAL A O 1
ATOM 634 N N . ALA A 1 96 ? 17.352 1.546 -22.009 1.00 96.38 96 ALA A N 1
ATOM 635 C CA . ALA A 1 96 ? 17.759 0.425 -22.866 1.00 96.38 96 ALA A CA 1
ATOM 636 C C . ALA A 1 96 ? 17.129 -0.931 -22.444 1.00 96.38 96 ALA A C 1
ATOM 638 O O . ALA A 1 96 ? 15.905 -1.036 -22.286 1.00 96.38 96 ALA A O 1
ATOM 639 N N . ASP A 1 97 ? 17.963 -1.954 -22.243 1.00 96.38 97 ASP A N 1
ATOM 640 C CA . ASP A 1 97 ? 17.558 -3.327 -21.917 1.00 96.38 97 ASP A CA 1
ATOM 641 C C . ASP A 1 97 ? 17.527 -3.625 -20.410 1.00 96.38 97 ASP A C 1
ATOM 643 O O . ASP A 1 97 ? 17.305 -4.766 -20.000 1.00 96.38 97 ASP A O 1
ATOM 647 N N . PHE A 1 98 ? 17.705 -2.610 -19.560 1.00 96.50 98 PHE A N 1
ATOM 648 C CA . PHE A 1 98 ? 17.571 -2.785 -18.117 1.00 96.50 98 PHE A CA 1
ATOM 649 C C . PHE A 1 98 ? 16.122 -3.069 -17.713 1.00 96.50 98 PHE A C 1
ATOM 651 O O . PHE A 1 98 ? 15.160 -2.740 -18.418 1.00 96.50 98 PHE A O 1
ATOM 658 N N . ARG A 1 99 ? 15.963 -3.677 -16.534 1.00 96.19 99 ARG A N 1
ATOM 659 C CA . ARG A 1 99 ? 14.640 -3.850 -15.929 1.00 96.19 99 ARG A CA 1
ATOM 660 C C . ARG A 1 99 ? 14.032 -2.462 -15.664 1.00 96.19 99 ARG A C 1
ATOM 662 O O . ARG A 1 99 ? 14.735 -1.613 -15.116 1.00 96.19 99 ARG A O 1
ATOM 669 N N . PRO A 1 100 ? 12.770 -2.217 -16.054 1.00 95.94 100 PRO A N 1
ATOM 670 C CA . PRO A 1 100 ? 12.076 -0.982 -15.713 1.00 95.94 100 PRO A CA 1
ATOM 671 C C . PRO A 1 100 ? 11.984 -0.810 -14.198 1.00 95.94 100 PRO A C 1
ATOM 673 O O . PRO A 1 100 ? 11.869 -1.798 -13.474 1.00 95.94 100 PRO A O 1
ATOM 676 N N . VAL A 1 101 ? 11.990 0.439 -13.745 1.00 96.06 101 VAL A N 1
ATOM 677 C CA . VAL A 1 101 ? 11.703 0.800 -12.353 1.00 96.06 101 VAL A CA 1
ATOM 678 C C . VAL A 1 101 ? 10.490 1.714 -12.317 1.00 96.06 101 VAL A C 1
ATOM 680 O O . VAL A 1 101 ? 10.338 2.572 -13.193 1.00 96.06 101 VAL A O 1
ATOM 683 N N . SER A 1 102 ? 9.627 1.536 -11.321 1.00 96.75 102 SER A N 1
ATOM 684 C CA . SER A 1 102 ? 8.434 2.358 -11.137 1.00 96.75 102 SER A CA 1
ATOM 685 C C . SER A 1 102 ? 8.302 2.823 -9.697 1.00 96.75 102 SER A C 1
ATOM 687 O O . SER A 1 102 ? 8.612 2.095 -8.757 1.00 96.75 102 SER A O 1
ATOM 689 N N . THR A 1 103 ? 7.755 4.021 -9.494 1.00 95.62 103 THR A N 1
ATOM 690 C CA . THR A 1 103 ? 7.335 4.444 -8.150 1.00 95.62 103 THR A CA 1
ATOM 691 C C . THR A 1 103 ? 6.216 3.560 -7.595 1.00 95.62 103 THR A C 1
ATOM 693 O O . THR A 1 103 ? 6.097 3.420 -6.378 1.00 95.62 103 THR A O 1
ATOM 696 N N . THR A 1 104 ? 5.445 2.898 -8.465 1.00 95.00 104 THR A N 1
ATOM 697 C CA . THR A 1 104 ? 4.400 1.947 -8.061 1.00 95.00 104 THR A CA 1
ATOM 698 C C . THR A 1 104 ? 4.962 0.747 -7.306 1.00 95.00 104 THR A C 1
ATOM 700 O O . THR A 1 104 ? 4.276 0.207 -6.444 1.00 95.00 104 THR A O 1
ATOM 703 N N . ASP A 1 105 ? 6.217 0.362 -7.548 1.00 94.31 105 ASP A N 1
ATOM 704 C CA . ASP A 1 105 ? 6.851 -0.753 -6.833 1.00 94.31 105 ASP A CA 1
ATOM 705 C C . ASP A 1 105 ? 6.940 -0.472 -5.321 1.00 94.31 105 ASP A C 1
ATOM 707 O O . ASP A 1 105 ? 6.906 -1.391 -4.504 1.00 94.31 105 ASP A O 1
ATOM 711 N N . LEU A 1 106 ? 6.993 0.810 -4.942 1.00 93.62 106 LEU A N 1
ATOM 712 C CA . LEU A 1 106 ? 7.049 1.259 -3.551 1.00 93.62 106 LEU A CA 1
ATOM 713 C C . LEU A 1 106 ? 5.663 1.523 -2.948 1.00 93.62 106 LEU A C 1
ATOM 715 O O . LEU A 1 106 ? 5.497 1.409 -1.735 1.00 93.62 106 LEU A O 1
ATOM 719 N N . THR A 1 107 ? 4.662 1.876 -3.761 1.00 93.81 107 THR A N 1
ATOM 720 C CA . THR A 1 107 ? 3.307 2.208 -3.277 1.00 93.81 107 THR A CA 1
ATOM 721 C C . THR A 1 107 ? 2.325 1.040 -3.351 1.00 93.81 107 THR A C 1
ATOM 723 O O . THR A 1 107 ? 1.318 1.041 -2.637 1.00 93.81 107 THR A O 1
ATOM 726 N N . ALA A 1 108 ? 2.611 0.008 -4.150 1.00 90.81 108 ALA A N 1
ATOM 727 C CA . ALA A 1 108 ? 1.758 -1.170 -4.290 1.00 90.81 108 ALA A CA 1
ATOM 728 C C . ALA A 1 108 ? 1.423 -1.856 -2.947 1.00 90.81 108 ALA A C 1
ATOM 730 O O . ALA A 1 108 ? 0.243 -2.149 -2.732 1.00 90.81 108 ALA A O 1
ATOM 731 N N . PRO A 1 109 ? 2.367 -2.045 -1.996 1.00 90.12 109 PRO A N 1
ATOM 732 C CA . PRO A 1 109 ? 2.051 -2.673 -0.710 1.00 90.12 109 PRO A CA 1
ATOM 733 C C . PRO A 1 109 ? 0.998 -1.906 0.103 1.00 90.12 109 PRO A C 1
ATOM 735 O O . PRO A 1 109 ? 0.170 -2.509 0.782 1.00 90.12 109 PRO A O 1
ATOM 738 N N . LEU A 1 110 ? 0.985 -0.575 -0.000 1.00 90.06 110 LEU A N 1
ATOM 739 C CA . LEU A 1 110 ? 0.050 0.286 0.730 1.00 90.06 110 LEU A CA 1
ATOM 740 C C . LEU A 1 110 ? -1.371 0.233 0.155 1.00 90.06 110 LEU A C 1
ATOM 742 O O . LEU A 1 110 ? -2.340 0.497 0.864 1.00 90.06 110 LEU A O 1
ATOM 746 N N . SER A 1 111 ? -1.513 -0.134 -1.120 1.00 89.00 111 SER A N 1
ATOM 747 C CA . SER A 1 111 ? -2.805 -0.126 -1.816 1.00 89.00 111 SER A CA 1
ATOM 748 C C . SER A 1 111 ? -3.737 -1.251 -1.351 1.00 89.00 111 SER A C 1
ATOM 750 O O . SER A 1 111 ? -4.958 -1.091 -1.362 1.00 89.00 111 SER A O 1
ATOM 752 N N . ALA A 1 112 ? -3.181 -2.381 -0.908 1.00 85.25 112 ALA A N 1
ATOM 753 C CA . ALA A 1 112 ? -3.945 -3.559 -0.490 1.00 85.25 112 ALA A CA 1
ATOM 754 C C . ALA A 1 112 ? -4.152 -3.671 1.033 1.00 85.25 112 ALA A C 1
ATOM 756 O O . ALA A 1 112 ? -4.902 -4.542 1.482 1.00 85.25 112 ALA A O 1
ATOM 757 N N . LEU A 1 113 ? -3.502 -2.809 1.818 1.00 89.00 113 LEU A N 1
ATOM 758 C CA . LEU A 1 113 ? -3.393 -2.974 3.262 1.00 89.00 113 LEU A CA 1
ATOM 759 C C . LEU A 1 113 ? -4.694 -2.622 3.993 1.00 89.00 113 LEU A C 1
ATOM 761 O O . LEU A 1 113 ? -5.340 -1.607 3.703 1.00 89.00 113 LEU A O 1
ATOM 765 N N . LYS A 1 114 ? -5.066 -3.443 4.978 1.00 88.81 114 LYS A N 1
ATOM 766 C CA . LYS A 1 114 ? -6.102 -3.106 5.960 1.00 88.81 114 LYS A CA 1
ATOM 767 C C . LYS A 1 114 ? -5.455 -2.739 7.283 1.00 88.81 114 LYS A C 1
ATOM 769 O O . LYS A 1 114 ? -4.382 -3.233 7.615 1.00 88.81 114 LYS A O 1
ATOM 774 N N . LEU A 1 115 ? -6.125 -1.897 8.064 1.00 86.75 115 LEU A N 1
ATOM 775 C CA . LEU A 1 115 ? -5.612 -1.504 9.375 1.00 86.75 115 LEU A CA 1
ATOM 776 C C . LEU A 1 115 ? -5.478 -2.704 10.329 1.00 86.75 115 LEU A C 1
ATOM 778 O O . LEU A 1 115 ? -4.581 -2.722 11.161 1.00 86.75 115 LEU A O 1
ATOM 782 N N . GLY A 1 116 ? -6.326 -3.724 10.180 1.00 85.44 116 GLY A N 1
ATOM 783 C CA . GLY A 1 116 ? -6.244 -4.959 10.960 1.00 85.44 116 GLY A CA 1
ATOM 784 C C . GLY A 1 116 ? -5.046 -5.843 10.619 1.00 85.44 116 GLY A C 1
ATOM 785 O O . GLY A 1 116 ? -4.705 -6.692 11.423 1.00 85.44 116 GLY A O 1
ATOM 786 N N . ASP A 1 117 ? -4.386 -5.632 9.477 1.00 87.94 117 ASP A N 1
ATOM 787 C CA . ASP A 1 117 ? -3.170 -6.374 9.114 1.00 87.94 117 ASP A CA 1
ATOM 788 C C . ASP A 1 117 ? -1.908 -5.770 9.781 1.00 87.94 117 ASP A C 1
ATOM 790 O O . ASP A 1 117 ? -0.812 -6.310 9.645 1.00 87.94 117 ASP A O 1
ATOM 794 N N . LEU A 1 118 ? -2.049 -4.628 10.473 1.00 83.06 118 LEU A N 1
ATOM 795 C CA . LEU A 1 118 ? -0.974 -3.881 11.145 1.00 83.06 118 LEU A CA 1
ATOM 796 C C . LEU A 1 118 ? -0.962 -4.056 12.676 1.00 83.06 118 LEU A C 1
ATOM 798 O O . LEU A 1 118 ? -0.061 -3.523 13.326 1.00 83.06 118 LEU A O 1
ATOM 802 N N . MET A 1 119 ? -1.972 -4.724 13.242 1.00 80.31 119 MET A N 1
ATOM 803 C CA . MET A 1 119 ? -2.229 -4.848 14.685 1.00 80.31 119 MET A CA 1
ATOM 804 C C . MET A 1 119 ? -2.271 -6.318 15.090 1.00 80.31 119 MET A C 1
ATOM 806 O O . MET A 1 119 ? -1.822 -6.617 16.218 1.00 80.31 119 MET A O 1
#

Sequence (119 aa):
MRLRTHRTGSAALVVAGAAALVAGAAASAQAAPRPAVPPHTAPEQQGSGSSQALSGLTSATSGLAQGLQGIGAVKLNPLNGTGTDPLTNGVGTKVADFRPVSTTDLTAPLSALKLGDLM

Secondary structure (DSSP, 8-state):
---------------------S----------PPPP----------SHHHHHHHHHHHHHHHHHHHHTTTGGGSBS-TTTTSTT-GGG---EE--TTSPPEETHHHHHHHHS-BGGGG-

pLDDT: mean 72.35, std 21.91, range [35.97, 97.38]